Protein AF-A0A529AGK5-F1 (afdb_monomer)

Foldseek 3Di:
DLVQCVQLPPDQGGDPDDQWAACLVQVHDQVVLCVDPVSTDGRDGLPPVVVVLVPPPLDDDPRSPHNDPLSSLVSSCVSVVVPDDPVNSVVVVVVSNVD

Structure (mmCIF, N/CA/C/O backbone):
data_AF-A0A529AGK5-F1
#
_entry.id   AF-A0A529AGK5-F1
#
loop_
_atom_site.group_PDB
_atom_site.id
_atom_site.type_symbol
_atom_site.label_atom_id
_atom_site.label_alt_id
_atom_site.label_comp_id
_atom_site.label_asym_id
_atom_site.label_entity_id
_atom_site.label_seq_id
_atom_site.pdbx_PDB_ins_code
_atom_site.Cartn_x
_atom_site.Cartn_y
_atom_site.Cartn_z
_atom_site.occupancy
_atom_site.B_iso_or_equiv
_atom_site.auth_seq_id
_atom_site.auth_comp_id
_atom_site.auth_asym_id
_atom_site.auth_atom_id
_atom_site.pdbx_PDB_model_num
ATOM 1 N N . LYS A 1 1 ? 2.558 -2.634 12.650 1.00 75.56 1 LYS A N 1
ATOM 2 C CA . LYS A 1 1 ? 2.663 -3.976 12.030 1.00 75.56 1 LYS A CA 1
ATOM 3 C C . LYS A 1 1 ? 2.644 -3.911 10.509 1.00 75.56 1 LYS A C 1
ATOM 5 O O . LYS A 1 1 ? 3.598 -4.371 9.910 1.00 75.56 1 LYS A O 1
ATOM 10 N N . ALA A 1 2 ? 1.649 -3.258 9.907 1.00 81.62 2 ALA A N 1
ATOM 11 C CA . ALA A 1 2 ? 1.374 -3.358 8.473 1.00 81.62 2 ALA A CA 1
ATOM 12 C C . ALA A 1 2 ? 2.474 -2.889 7.490 1.00 81.62 2 ALA A C 1
ATOM 14 O O . ALA A 1 2 ? 2.470 -3.301 6.341 1.00 81.62 2 ALA A O 1
ATOM 15 N N . LYS A 1 3 ? 3.418 -2.026 7.901 1.00 89.50 3 LYS A N 1
ATOM 16 C CA . LYS A 1 3 ? 4.515 -1.497 7.052 1.00 89.50 3 LYS A CA 1
ATOM 17 C C . LYS A 1 3 ? 4.080 -0.826 5.727 1.00 89.50 3 LYS A C 1
ATOM 19 O O . LYS A 1 3 ? 4.950 -0.500 4.936 1.00 89.50 3 LYS A O 1
ATOM 24 N N . CYS A 1 4 ? 2.800 -0.493 5.518 1.00 92.31 4 CYS A N 1
ATOM 25 C CA . CYS A 1 4 ? 2.290 0.096 4.262 1.00 92.31 4 CYS A CA 1
ATOM 26 C C . CYS A 1 4 ? 3.033 1.370 3.812 1.00 92.31 4 CYS A C 1
ATOM 28 O O . CYS A 1 4 ? 3.154 1.651 2.621 1.00 92.31 4 CYS A O 1
ATOM 30 N N . GLY A 1 5 ? 3.558 2.138 4.771 1.00 92.44 5 GLY A N 1
ATOM 31 C CA . GLY A 1 5 ? 4.328 3.355 4.516 1.00 92.44 5 GLY A CA 1
ATOM 32 C C . GLY A 1 5 ? 5.714 3.137 3.900 1.00 92.44 5 GLY A C 1
ATOM 33 O O . GLY A 1 5 ? 6.398 4.126 3.672 1.00 92.44 5 GLY A O 1
ATOM 34 N N . THR A 1 6 ? 6.153 1.898 3.644 1.00 91.69 6 THR A N 1
ATOM 35 C CA . THR A 1 6 ? 7.382 1.641 2.870 1.00 91.69 6 THR A CA 1
ATOM 36 C C . THR A 1 6 ? 7.205 2.009 1.402 1.00 91.69 6 THR A C 1
ATOM 38 O O . THR A 1 6 ? 8.103 2.618 0.832 1.00 91.69 6 THR A O 1
ATOM 41 N N . CYS A 1 7 ? 6.037 1.703 0.828 1.00 93.75 7 CYS A N 1
ATOM 42 C CA . CYS A 1 7 ? 5.692 2.044 -0.555 1.00 93.75 7 CYS A CA 1
ATOM 43 C C . CYS A 1 7 ? 4.837 3.324 -0.593 1.00 93.75 7 CYS A C 1
ATOM 45 O O . CYS A 1 7 ? 5.032 4.201 -1.431 1.00 93.75 7 CYS A O 1
ATOM 47 N N . HIS A 1 8 ? 3.926 3.510 0.368 1.00 94.31 8 HIS A N 1
ATOM 48 C CA . HIS A 1 8 ? 3.032 4.673 0.421 1.00 94.31 8 HIS A CA 1
ATOM 49 C C . HIS A 1 8 ? 3.562 5.786 1.334 1.00 94.31 8 HIS A C 1
ATOM 51 O O . HIS A 1 8 ? 2.977 6.113 2.367 1.00 94.31 8 HIS A O 1
ATOM 57 N N . VAL A 1 9 ? 4.690 6.382 0.946 1.00 93.50 9 VAL A N 1
ATOM 58 C CA . VAL A 1 9 ? 5.417 7.373 1.757 1.00 93.50 9 VAL A CA 1
ATOM 59 C C . VAL A 1 9 ? 4.739 8.763 1.710 1.00 93.50 9 VAL A C 1
ATOM 61 O O . VAL A 1 9 ? 4.556 9.315 0.620 1.00 93.50 9 VAL A O 1
ATOM 64 N N . PRO A 1 10 ? 4.380 9.391 2.851 1.00 90.06 10 PRO A N 1
ATOM 65 C CA . PRO A 1 10 ? 3.891 10.776 2.883 1.00 90.06 10 PRO A CA 1
ATOM 66 C C . PRO A 1 10 ? 4.933 11.791 2.368 1.00 90.06 10 PRO A C 1
ATOM 68 O O . PRO A 1 10 ? 6.132 11.549 2.491 1.00 90.06 10 PRO A O 1
ATOM 71 N N . PRO A 1 11 ? 4.521 12.965 1.843 1.00 88.94 11 PRO A N 1
ATOM 72 C CA . PRO A 1 11 ? 3.151 13.490 1.768 1.00 88.94 11 PRO A CA 1
ATOM 73 C C . PRO A 1 11 ? 2.399 13.116 0.479 1.00 88.94 11 PRO A C 1
ATOM 75 O O . PRO A 1 11 ? 1.232 13.475 0.321 1.00 88.94 11 PRO A O 1
ATOM 78 N N . LEU A 1 12 ? 3.071 12.453 -0.466 1.00 86.31 12 LEU A N 1
ATOM 79 C CA . LEU A 1 12 ? 2.492 12.076 -1.760 1.00 86.31 12 LEU A CA 1
ATOM 80 C C . LEU A 1 12 ? 1.896 10.663 -1.755 1.00 86.31 12 LEU A C 1
ATOM 82 O O . LEU A 1 12 ? 1.226 10.286 -2.715 1.00 86.31 12 LEU A O 1
ATOM 86 N N . PHE A 1 13 ? 2.129 9.898 -0.687 1.00 92.00 13 PHE A N 1
ATOM 87 C CA . PHE A 1 13 ? 1.694 8.510 -0.524 1.00 92.00 13 PHE 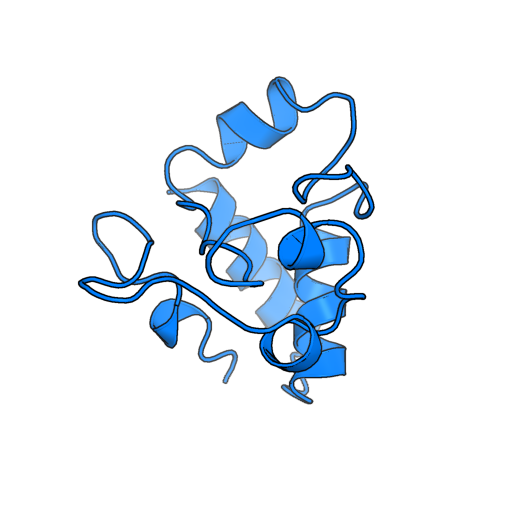A CA 1
ATOM 88 C C . PHE A 1 13 ? 2.125 7.605 -1.687 1.00 92.00 13 PHE A C 1
ATOM 90 O O . PHE A 1 13 ? 1.408 6.695 -2.093 1.00 92.00 13 PHE A O 1
ATOM 97 N N . THR A 1 14 ? 3.323 7.878 -2.199 1.00 90.44 14 THR A N 1
ATOM 98 C CA . THR A 1 14 ? 4.089 7.076 -3.156 1.00 90.44 14 THR A CA 1
ATOM 99 C C . THR A 1 14 ? 5.558 7.217 -2.778 1.00 90.44 14 THR A C 1
ATOM 101 O O . THR A 1 14 ? 5.984 8.286 -2.333 1.00 90.44 14 THR A O 1
ATOM 104 N N . GLU A 1 15 ? 6.342 6.162 -2.954 1.00 90.94 15 GLU A N 1
ATOM 105 C CA . GLU A 1 15 ? 7.761 6.200 -2.620 1.00 90.94 15 GLU A CA 1
ATOM 106 C C . GLU A 1 15 ? 8.548 7.093 -3.600 1.00 90.94 15 GLU A C 1
ATOM 108 O O . GLU A 1 15 ? 8.203 7.191 -4.786 1.00 90.94 15 GLU A O 1
ATOM 113 N N . PRO A 1 16 ? 9.589 7.792 -3.117 1.00 86.56 16 PRO A N 1
ATOM 114 C CA . PRO A 1 16 ? 10.449 8.608 -3.959 1.00 86.56 16 PRO A CA 1
ATOM 115 C C . PRO A 1 16 ? 11.437 7.748 -4.760 1.00 86.56 16 PRO A C 1
ATOM 117 O O . PRO A 1 16 ? 11.971 6.755 -4.272 1.00 86.56 16 PRO A O 1
ATOM 120 N N . GLY A 1 17 ? 11.766 8.192 -5.972 1.00 88.88 17 GLY A N 1
ATOM 121 C CA . GLY A 1 17 ? 12.750 7.517 -6.818 1.00 88.88 17 GLY A CA 1
ATOM 122 C C . GLY A 1 17 ? 12.1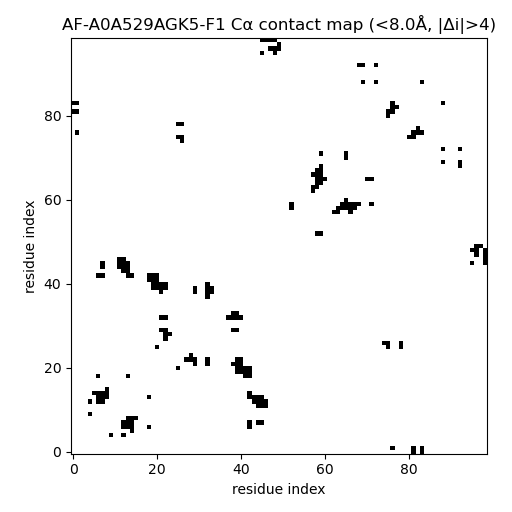35 6.362 -7.604 1.00 88.88 17 GLY A C 1
ATOM 123 O O . GLY A 1 17 ? 11.430 6.605 -8.582 1.00 88.88 17 GLY A O 1
ATOM 124 N N . TRP A 1 18 ? 12.442 5.124 -7.214 1.00 90.19 18 TRP A N 1
ATOM 125 C CA . TRP A 1 18 ? 12.023 3.918 -7.931 1.00 90.19 18 TRP A CA 1
ATOM 126 C C . TRP A 1 18 ? 10.765 3.315 -7.305 1.00 90.19 18 TRP A C 1
ATOM 128 O O . TRP A 1 18 ? 10.857 2.483 -6.412 1.00 90.19 18 TRP A O 1
ATOM 138 N N . ASN A 1 19 ? 9.596 3.735 -7.791 1.00 93.88 19 ASN A N 1
ATOM 139 C CA . AS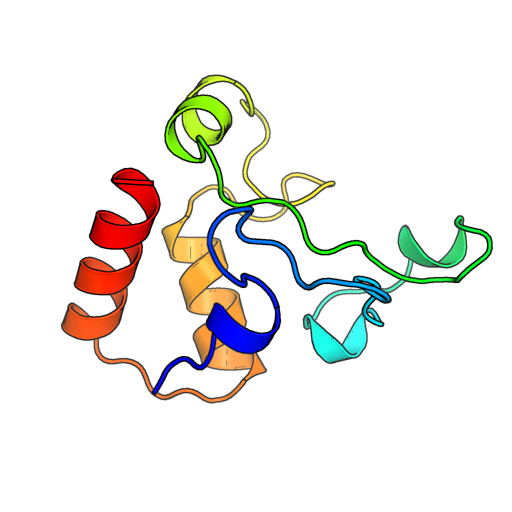N A 1 19 ? 8.297 3.287 -7.284 1.00 93.88 19 ASN A CA 1
ATOM 140 C C . ASN A 1 19 ? 7.677 2.140 -8.088 1.00 93.88 19 ASN A C 1
ATOM 142 O O . ASN A 1 19 ? 6.488 2.176 -8.414 1.00 93.88 19 ASN A O 1
ATOM 146 N N . LEU A 1 20 ? 8.511 1.179 -8.492 1.00 95.50 20 LEU A N 1
ATOM 147 C CA . LEU A 1 20 ? 8.133 0.078 -9.372 1.00 95.50 20 LEU A CA 1
ATOM 148 C C . LEU A 1 20 ? 8.389 -1.281 -8.710 1.00 95.50 20 LEU A C 1
ATOM 150 O O . LEU A 1 20 ? 9.536 -1.654 -8.448 1.00 95.50 20 LEU A O 1
ATOM 154 N N . HIS A 1 21 ? 7.326 -2.063 -8.560 1.00 96.31 21 HIS A N 1
ATOM 155 C CA . HIS A 1 21 ? 7.332 -3.381 -7.933 1.00 96.31 21 HIS A CA 1
ATOM 156 C C . HIS A 1 21 ? 7.026 -4.490 -8.935 1.00 96.31 21 HIS A C 1
ATOM 158 O O . HIS A 1 21 ? 6.255 -4.323 -9.880 1.00 96.31 21 HIS A O 1
ATOM 164 N N . THR A 1 22 ? 7.646 -5.640 -8.720 1.00 97.00 22 THR A N 1
ATOM 165 C CA . THR A 1 22 ? 7.291 -6.894 -9.382 1.00 97.00 22 THR A CA 1
ATOM 166 C C . THR A 1 22 ? 5.907 -7.359 -8.944 1.00 97.00 22 THR A C 1
ATOM 168 O O . THR A 1 22 ? 5.403 -6.963 -7.894 1.00 97.00 22 THR A O 1
ATOM 171 N N . ALA A 1 23 ? 5.300 -8.227 -9.749 1.00 96.56 23 ALA A N 1
ATOM 172 C CA . ALA A 1 23 ? 4.005 -8.812 -9.437 1.00 96.56 23 ALA A CA 1
ATOM 173 C C . ALA A 1 23 ? 4.040 -9.642 -8.136 1.00 96.56 23 ALA A C 1
ATOM 175 O O . ALA A 1 23 ? 3.141 -9.503 -7.309 1.00 96.56 23 ALA A O 1
ATOM 176 N N . ASP A 1 24 ? 5.127 -10.389 -7.898 1.00 97.12 24 ASP A N 1
ATOM 177 C CA . ASP A 1 24 ? 5.362 -11.144 -6.657 1.00 97.12 24 ASP A CA 1
ATOM 178 C C . ASP A 1 24 ? 5.437 -10.246 -5.412 1.00 97.12 24 ASP A C 1
ATOM 180 O O . ASP A 1 24 ? 4.883 -10.589 -4.371 1.00 97.12 24 ASP A O 1
ATOM 184 N N . GLU A 1 25 ? 6.082 -9.076 -5.493 1.00 96.00 25 GLU A N 1
ATOM 185 C CA . GLU A 1 25 ? 6.189 -8.153 -4.349 1.00 96.00 25 GLU A CA 1
ATOM 186 C C . GLU A 1 25 ? 4.817 -7.665 -3.866 1.00 96.00 25 GLU A C 1
ATOM 188 O O . GLU A 1 25 ? 4.619 -7.483 -2.664 1.00 96.00 25 GLU A O 1
ATOM 193 N N . ILE A 1 26 ? 3.863 -7.494 -4.784 1.00 95.56 26 ILE A N 1
ATOM 194 C CA . ILE A 1 26 ? 2.508 -7.015 -4.476 1.00 95.56 26 ILE A CA 1
ATOM 195 C C . ILE A 1 26 ? 1.436 -8.113 -4.539 1.00 95.56 26 ILE A C 1
ATOM 197 O O . ILE A 1 26 ? 0.264 -7.819 -4.327 1.00 95.56 26 ILE A O 1
ATOM 201 N N . GLY A 1 27 ? 1.811 -9.368 -4.798 1.00 96.44 27 GLY A N 1
ATOM 202 C CA . GLY A 1 27 ? 0.936 -10.540 -4.698 1.00 96.44 27 GLY A CA 1
ATOM 203 C C . GLY A 1 27 ? -0.061 -10.719 -5.841 1.00 96.44 27 GLY A C 1
ATOM 204 O O . GLY A 1 27 ? -1.143 -11.259 -5.631 1.00 96.44 27 GLY A O 1
ATOM 205 N N . ILE A 1 28 ? 0.265 -10.262 -7.048 1.00 96.06 28 ILE A N 1
ATOM 206 C CA . ILE A 1 28 ? -0.597 -10.431 -8.225 1.00 96.06 28 ILE A CA 1
ATOM 207 C C . ILE A 1 28 ? 0.147 -11.094 -9.386 1.00 96.06 28 ILE A C 1
ATOM 209 O O . ILE A 1 28 ? 1.342 -11.351 -9.304 1.00 96.06 28 ILE A O 1
ATOM 213 N N . ASP A 1 29 ? -0.564 -11.390 -10.471 1.00 95.62 29 ASP A N 1
ATOM 214 C CA . ASP A 1 29 ? 0.030 -11.849 -11.724 1.00 95.62 29 ASP A CA 1
ATOM 215 C C . ASP A 1 29 ? 0.734 -10.704 -12.477 1.00 95.62 29 ASP A C 1
ATOM 217 O O . ASP A 1 29 ? 0.433 -9.519 -12.300 1.00 95.62 29 ASP A O 1
ATOM 221 N N . ASP A 1 30 ? 1.686 -11.045 -13.339 1.00 96.50 30 ASP A N 1
ATOM 222 C CA . ASP A 1 30 ? 2.518 -10.099 -14.088 1.00 96.50 30 ASP A CA 1
ATOM 223 C C . ASP A 1 30 ? 1.957 -9.737 -15.472 1.00 96.50 30 ASP A C 1
ATOM 225 O O . ASP A 1 30 ? 2.554 -8.933 -16.188 1.00 96.50 30 ASP A O 1
ATOM 229 N N . PHE A 1 31 ? 0.787 -10.254 -15.855 1.00 95.06 31 PHE A N 1
ATOM 230 C CA . PHE A 1 31 ? 0.271 -10.169 -17.224 1.00 95.06 31 PHE A CA 1
ATOM 231 C C . PHE A 1 31 ? 0.163 -8.740 -17.774 1.00 95.06 31 PHE A C 1
ATOM 233 O O . PHE A 1 31 ? 0.389 -8.502 -18.967 1.00 95.06 31 PHE A O 1
ATOM 240 N N . GLN A 1 32 ? -0.221 -7.780 -16.929 1.00 93.12 32 GLN A N 1
ATOM 241 C CA . GLN A 1 32 ? -0.279 -6.368 -17.312 1.00 93.12 32 GLN A CA 1
ATOM 242 C C . GLN A 1 32 ? 1.099 -5.706 -17.210 1.00 93.12 32 GLN A C 1
ATOM 244 O O . GLN A 1 32 ? 1.468 -4.938 -18.100 1.00 93.12 32 GLN A O 1
ATOM 249 N N . ALA A 1 33 ? 1.879 -6.036 -16.177 1.00 95.56 33 ALA A N 1
ATOM 250 C CA . ALA A 1 33 ? 3.233 -5.523 -15.992 1.00 95.56 33 ALA A CA 1
ATOM 251 C C . ALA A 1 33 ? 4.154 -5.865 -17.172 1.00 95.56 33 ALA A C 1
ATOM 253 O O . ALA A 1 33 ? 4.817 -4.962 -17.679 1.00 95.56 33 ALA A O 1
ATOM 254 N N . MET A 1 34 ? 4.118 -7.097 -17.692 1.00 96.62 34 MET A N 1
ATOM 255 C CA . MET A 1 34 ? 4.923 -7.564 -18.837 1.00 96.62 34 MET A CA 1
ATOM 256 C C . MET A 1 34 ? 4.702 -6.775 -20.141 1.00 96.62 34 MET A C 1
ATOM 258 O O . MET A 1 34 ? 5.433 -6.943 -21.114 1.00 96.62 34 MET A O 1
ATOM 262 N N . ARG A 1 35 ? 3.678 -5.917 -20.202 1.00 93.94 35 ARG A N 1
ATOM 263 C CA . ARG A 1 35 ? 3.411 -5.031 -21.349 1.00 93.94 35 ARG A CA 1
ATOM 264 C C . ARG A 1 35 ? 4.098 -3.672 -21.225 1.00 93.94 35 ARG A C 1
ATOM 266 O O . ARG A 1 35 ? 4.001 -2.855 -22.140 1.00 93.94 35 ARG A O 1
ATOM 273 N N . SER A 1 36 ? 4.734 -3.406 -20.089 1.00 92.50 36 SER A N 1
ATOM 274 C CA . SER A 1 36 ? 5.496 -2.191 -19.820 1.00 92.50 36 SER A CA 1
ATOM 275 C C . SER A 1 36 ? 6.995 -2.425 -20.054 1.00 92.50 36 SER A C 1
ATOM 277 O O . SER A 1 36 ? 7.454 -3.554 -19.896 1.00 92.50 36 SER A O 1
ATOM 279 N N . PRO A 1 37 ? 7.782 -1.384 -20.390 1.00 94.62 37 PRO A N 1
ATOM 280 C CA . PRO A 1 37 ? 9.226 -1.525 -20.613 1.00 94.62 37 PRO A CA 1
ATOM 281 C C . PRO A 1 37 ? 10.007 -2.071 -19.411 1.00 94.62 37 PRO A C 1
ATOM 283 O O . PRO A 1 37 ? 11.028 -2.722 -19.600 1.00 94.62 37 PRO A O 1
ATOM 286 N N . ASP A 1 38 ? 9.534 -1.782 -18.197 1.00 94.94 38 ASP A N 1
ATOM 287 C CA . ASP A 1 38 ? 10.189 -2.168 -16.943 1.00 94.94 38 ASP A CA 1
ATOM 288 C C . ASP A 1 38 ? 9.596 -3.444 -16.324 1.00 94.94 38 ASP A C 1
ATOM 290 O O . ASP A 1 38 ? 10.055 -3.869 -15.266 1.00 94.94 38 ASP A O 1
ATOM 294 N N . GLU A 1 39 ? 8.566 -4.027 -16.950 1.00 96.75 39 GLU A N 1
ATOM 295 C CA . GLU A 1 39 ? 7.881 -5.249 -16.504 1.00 96.75 39 GLU A CA 1
ATOM 296 C C . GLU A 1 39 ? 7.376 -5.185 -15.048 1.00 96.75 39 GLU A C 1
ATOM 298 O O . GLU A 1 39 ? 7.403 -6.168 -14.306 1.00 96.75 39 GLU A O 1
ATOM 303 N N . ARG A 1 40 ? 6.924 -4.002 -14.606 1.00 96.62 40 ARG A N 1
ATOM 304 C CA . ARG A 1 40 ? 6.601 -3.716 -13.196 1.00 96.62 40 ARG A CA 1
ATOM 305 C C . ARG A 1 40 ? 5.349 -2.864 -13.017 1.00 96.62 40 ARG A C 1
ATOM 307 O O . ARG A 1 40 ? 4.940 -2.113 -13.901 1.00 96.62 40 ARG A O 1
ATOM 314 N N . TYR A 1 41 ? 4.781 -2.936 -11.817 1.00 95.62 41 TYR A N 1
ATOM 315 C CA . TYR A 1 41 ? 3.658 -2.123 -11.369 1.00 95.62 41 TYR A CA 1
ATOM 316 C C . TYR A 1 41 ? 4.128 -0.895 -10.606 1.00 95.62 41 TYR A C 1
ATOM 318 O O . TYR A 1 41 ? 5.020 -0.970 -9.767 1.00 95.62 41 TYR A O 1
ATOM 326 N N . ARG A 1 42 ? 3.490 0.244 -10.874 1.00 94.69 42 ARG A N 1
ATOM 327 C CA . ARG A 1 42 ? 3.769 1.492 -10.170 1.00 94.69 42 ARG A CA 1
ATOM 328 C C . ARG A 1 42 ? 2.942 1.600 -8.899 1.00 94.69 42 ARG A C 1
ATOM 330 O O . ARG A 1 42 ? 1.725 1.429 -8.954 1.00 94.69 42 ARG A O 1
ATOM 337 N N . THR A 1 43 ? 3.579 1.998 -7.803 1.00 94.31 43 THR A N 1
ATOM 338 C CA . THR A 1 43 ? 2.888 2.370 -6.565 1.00 94.31 43 THR A CA 1
ATOM 339 C C . THR A 1 43 ? 1.918 3.517 -6.836 1.00 94.31 43 THR A C 1
ATOM 341 O O . THR A 1 43 ? 2.319 4.624 -7.211 1.00 94.31 43 THR A O 1
ATOM 344 N N . ALA A 1 44 ? 0.622 3.248 -6.684 1.00 90.31 44 ALA A N 1
ATOM 345 C CA . ALA A 1 44 ? -0.411 4.263 -6.822 1.00 90.31 44 ALA A CA 1
ATOM 346 C C . ALA A 1 44 ? -0.363 5.227 -5.628 1.00 90.31 44 ALA A C 1
ATOM 348 O O . ALA A 1 44 ? -0.180 4.810 -4.483 1.00 90.31 44 ALA A O 1
ATOM 349 N N . SER A 1 45 ? -0.550 6.522 -5.888 1.00 89.88 45 SER A N 1
ATOM 350 C CA . SER A 1 45 ? -0.726 7.492 -4.807 1.00 89.88 45 SER A CA 1
ATOM 351 C C . SER A 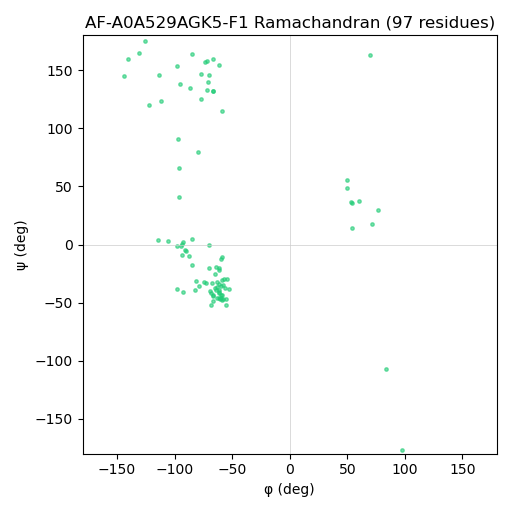1 45 ? -2.045 7.216 -4.086 1.00 89.88 45 SER A C 1
ATOM 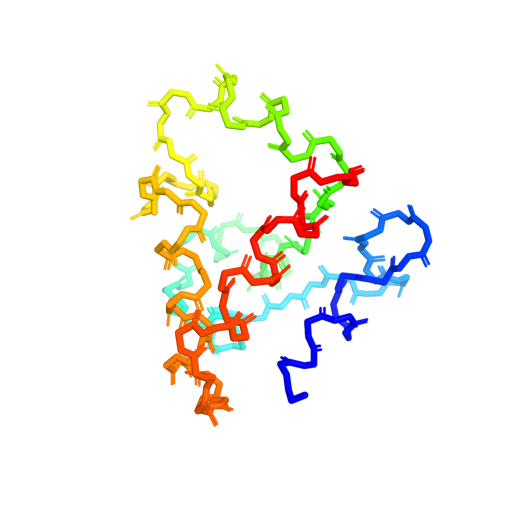353 O O . SER A 1 45 ? -3.081 7.087 -4.736 1.00 89.88 45 SER A O 1
ATOM 355 N N . LEU A 1 46 ? -2.013 7.169 -2.752 1.00 89.81 46 LEU A N 1
ATOM 356 C CA . LEU A 1 46 ? -3.225 7.067 -1.922 1.00 89.81 46 LEU A CA 1
ATOM 357 C C . LEU A 1 46 ? -3.868 8.427 -1.634 1.00 89.81 46 LEU A C 1
ATOM 359 O O . LEU A 1 46 ? -4.821 8.513 -0.870 1.00 89.81 46 LEU A O 1
ATOM 363 N N . ARG A 1 47 ? -3.344 9.510 -2.213 1.00 83.75 47 ARG A N 1
ATOM 364 C CA . ARG A 1 47 ? -3.926 10.835 -2.022 1.00 83.75 47 ARG A CA 1
ATOM 365 C C . ARG A 1 47 ? -5.311 10.880 -2.668 1.00 83.75 47 ARG A C 1
ATOM 367 O O . ARG A 1 47 ? -5.443 10.523 -3.836 1.00 83.75 47 ARG A O 1
ATOM 374 N N . ALA A 1 48 ? -6.305 11.386 -1.935 1.00 74.88 48 ALA A N 1
ATOM 375 C CA . ALA A 1 48 ? -7.694 11.465 -2.395 1.00 74.88 48 ALA A CA 1
ATOM 376 C C . ALA A 1 48 ? -8.314 10.095 -2.741 1.00 74.88 48 ALA A C 1
ATOM 378 O O . ALA A 1 48 ? -9.115 9.972 -3.670 1.00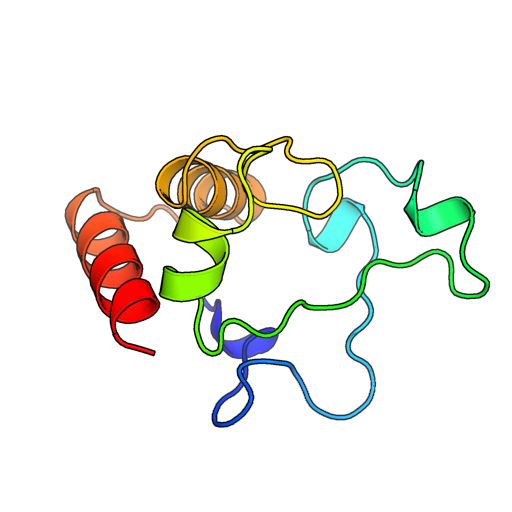 74.88 48 ALA A O 1
ATOM 379 N N . LEU A 1 49 ? -7.978 9.059 -1.966 1.00 77.50 49 LEU A N 1
ATOM 380 C CA . LEU A 1 49 ? -8.516 7.706 -2.143 1.00 77.50 49 LEU A CA 1
ATOM 381 C C . LEU A 1 49 ? -10.057 7.657 -2.065 1.00 77.50 49 LEU A C 1
ATOM 383 O O . LEU A 1 49 ? -10.698 6.866 -2.753 1.00 77.50 49 LEU A O 1
ATOM 387 N N . TRP A 1 50 ? -10.666 8.560 -1.297 1.00 68.12 50 TRP A N 1
ATOM 388 C CA . TRP A 1 50 ? -12.121 8.731 -1.211 1.00 68.12 50 TRP A CA 1
ATOM 389 C C . TRP A 1 50 ? -12.774 9.202 -2.525 1.00 68.12 50 TRP A C 1
ATOM 391 O O . TRP A 1 50 ? -13.964 8.969 -2.745 1.00 68.12 50 TRP A O 1
ATOM 401 N N . ASP A 1 51 ? -12.025 9.889 -3.394 1.00 68.06 51 ASP A N 1
ATOM 402 C CA . ASP A 1 51 ? -12.489 10.271 -4.731 1.00 68.06 51 ASP A CA 1
ATOM 403 C C . ASP A 1 51 ? -12.383 9.067 -5.676 1.00 68.06 51 ASP A C 1
ATOM 405 O O . ASP A 1 51 ? -13.281 8.804 -6.474 1.00 68.06 51 ASP A O 1
ATOM 409 N N . ILE A 1 52 ? -11.342 8.245 -5.498 1.00 66.75 52 ILE A N 1
ATOM 410 C CA . ILE A 1 52 ? -11.175 6.980 -6.219 1.00 66.75 52 ILE A CA 1
ATOM 411 C C . ILE A 1 52 ? -12.348 6.032 -5.951 1.00 66.75 52 ILE A C 1
ATOM 413 O O . ILE A 1 52 ? -12.903 5.514 -6.909 1.00 66.75 52 ILE A O 1
ATOM 417 N N . GLU A 1 53 ? -12.790 5.857 -4.705 1.00 65.12 53 GLU A N 1
ATOM 418 C CA . GLU A 1 53 ? -13.957 5.011 -4.389 1.00 65.12 53 GLU A CA 1
ATOM 419 C C . GLU A 1 53 ? -15.235 5.471 -5.123 1.00 65.12 53 GLU A C 1
ATOM 421 O O . GLU A 1 53 ? -16.048 4.660 -5.566 1.00 65.12 53 GLU A O 1
ATOM 426 N N . LYS A 1 54 ? -15.403 6.786 -5.320 1.00 63.88 54 LYS A N 1
ATOM 427 C CA . LYS A 1 54 ? -16.562 7.363 -6.023 1.00 63.88 54 LYS A CA 1
ATOM 428 C C . LYS A 1 54 ? -16.433 7.310 -7.547 1.00 63.88 54 LYS A C 1
ATOM 430 O O . LYS A 1 54 ? -17.449 7.225 -8.243 1.00 63.88 54 LYS A O 1
ATOM 435 N N . ILE A 1 55 ? -15.210 7.399 -8.071 1.00 62.91 55 ILE A N 1
ATOM 436 C CA . ILE A 1 55 ? -14.920 7.499 -9.508 1.00 62.91 55 ILE A CA 1
ATOM 437 C C . ILE A 1 55 ? -14.669 6.118 -10.132 1.00 62.91 55 ILE A C 1
ATOM 439 O O . ILE A 1 55 ? -15.165 5.843 -11.230 1.00 62.91 55 ILE A O 1
ATOM 443 N N . HIS A 1 56 ? -13.956 5.221 -9.448 1.00 64.69 56 HIS A N 1
ATOM 444 C CA . HIS A 1 56 ? -13.706 3.853 -9.898 1.00 64.69 56 HIS A CA 1
ATOM 445 C C . HIS A 1 56 ? -14.920 2.960 -9.629 1.00 64.69 56 HIS A C 1
ATOM 447 O O . HIS A 1 56 ? -14.945 2.114 -8.742 1.00 64.69 56 HIS A O 1
ATOM 453 N N . LYS A 1 57 ? -15.919 3.071 -10.508 1.00 68.25 57 LYS A N 1
ATOM 454 C CA . LYS A 1 57 ? -17.056 2.134 -10.556 1.00 68.25 57 LYS A CA 1
ATOM 455 C C . LYS A 1 57 ? -16.646 0.673 -10.814 1.00 68.25 57 LYS A C 1
ATOM 457 O O . LYS A 1 57 ? -17.490 -0.208 -10.704 1.00 68.25 57 LYS A O 1
ATOM 462 N N . GLY A 1 58 ? -15.393 0.439 -11.212 1.00 77.31 58 GLY A N 1
ATOM 463 C CA . GLY A 1 58 ? -14.822 -0.881 -11.480 1.00 77.31 58 GLY A CA 1
ATOM 464 C C . GLY A 1 58 ? -14.072 -1.513 -10.306 1.00 77.31 58 GLY A C 1
ATOM 465 O O . GLY A 1 58 ? -13.601 -2.624 -10.483 1.00 77.31 58 GLY A O 1
ATOM 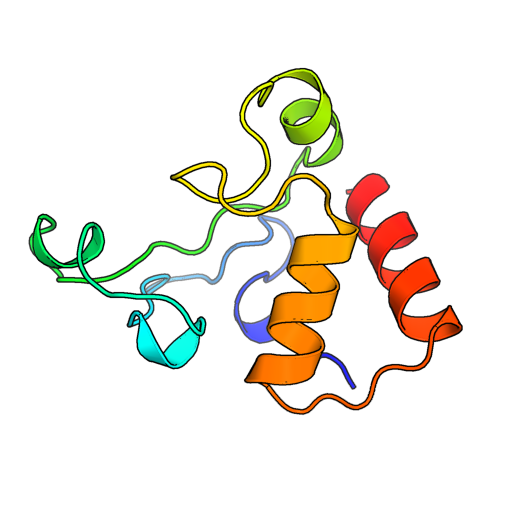466 N N . GLY A 1 59 ? -13.959 -0.844 -9.151 1.00 87.69 59 GLY A N 1
ATOM 467 C CA . GLY A 1 59 ? -13.183 -1.331 -8.003 1.00 87.69 59 GLY A CA 1
ATOM 468 C C . GLY A 1 59 ? -11.766 -0.749 -7.909 1.00 87.69 59 GLY A C 1
ATOM 469 O O . GLY A 1 59 ? -11.367 0.119 -8.686 1.00 87.69 59 GLY A O 1
ATOM 470 N N . PHE A 1 60 ? -11.009 -1.218 -6.922 1.00 88.69 60 PHE A N 1
ATOM 471 C CA . PHE A 1 60 ? -9.612 -0.884 -6.663 1.00 88.69 60 PHE A CA 1
ATOM 472 C C . PHE A 1 60 ? -8.664 -1.759 -7.497 1.00 88.69 60 PHE A C 1
ATOM 474 O O . PHE A 1 60 ? -9.048 -2.816 -7.997 1.00 88.69 60 PHE A O 1
ATOM 481 N N . TYR A 1 61 ? -7.401 -1.324 -7.590 1.00 90.56 61 TYR A N 1
ATOM 482 C CA . TYR A 1 61 ? -6.382 -1.801 -8.537 1.00 90.56 61 TYR A CA 1
ATOM 483 C C . TYR A 1 61 ? -6.645 -1.409 -9.996 1.00 90.56 61 TYR 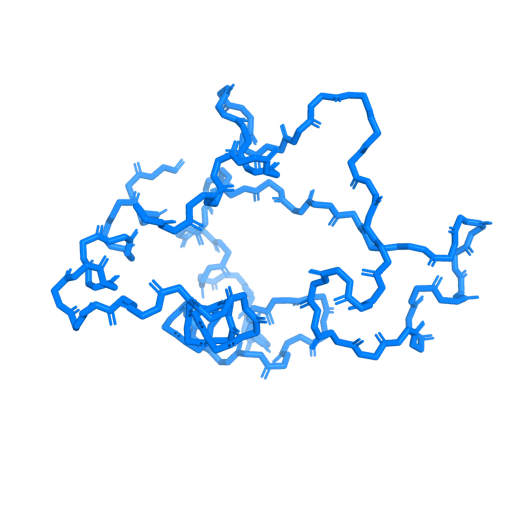A C 1
ATOM 485 O O . TYR A 1 61 ? -7.730 -0.991 -10.383 1.00 90.56 61 TYR A O 1
ATOM 493 N N . HIS A 1 62 ? -5.594 -1.510 -10.812 1.00 87.50 62 HIS A N 1
ATOM 494 C CA . HIS A 1 62 ? -5.599 -1.098 -12.218 1.00 87.50 62 HIS A CA 1
ATOM 495 C C . HIS A 1 62 ? -6.564 -1.910 -13.099 1.00 87.50 62 HIS A C 1
ATOM 497 O O . HIS A 1 62 ? -6.928 -1.461 -14.182 1.00 87.50 62 HIS A O 1
ATOM 503 N N . ASP A 1 63 ? -6.968 -3.093 -12.645 1.00 89.81 63 ASP A N 1
ATOM 504 C CA . ASP A 1 63 ? -7.898 -3.995 -13.319 1.00 89.81 63 ASP A CA 1
ATOM 505 C C . ASP A 1 63 ? -9.224 -4.178 -12.565 1.00 89.81 63 ASP A C 1
ATOM 507 O O . ASP A 1 63 ? -10.067 -4.957 -13.006 1.00 89.81 63 ASP A O 1
ATOM 511 N N . GLY A 1 64 ? -9.424 -3.465 -11.450 1.00 90.12 64 GLY A N 1
ATOM 512 C CA . GLY A 1 64 ? -10.656 -3.546 -10.670 1.00 90.12 64 GLY A CA 1
ATOM 513 C C . GLY A 1 64 ? -10.842 -4.853 -9.894 1.00 90.12 64 GLY A C 1
ATOM 514 O O . GLY A 1 64 ? -11.964 -5.171 -9.506 1.00 90.12 64 GLY A O 1
ATOM 515 N N . ARG A 1 65 ? -9.782 -5.650 -9.680 1.00 92.44 65 ARG A N 1
ATOM 516 C CA . ARG A 1 65 ? -9.894 -6.980 -9.046 1.00 92.44 65 ARG A CA 1
ATOM 517 C C . ARG A 1 65 ? -10.435 -6.958 -7.611 1.00 92.44 65 ARG A C 1
ATOM 519 O O . ARG A 1 65 ? -10.918 -7.983 -7.138 1.00 92.44 65 ARG A O 1
ATOM 526 N N . PHE A 1 66 ? -10.356 -5.816 -6.929 1.00 93.44 66 PHE A N 1
ATOM 527 C CA . PHE A 1 66 ? -10.840 -5.649 -5.561 1.00 93.44 66 PHE A CA 1
ATOM 528 C C . PHE A 1 66 ? -12.053 -4.726 -5.548 1.00 93.44 66 PHE A C 1
ATOM 530 O O . PHE A 1 66 ? -11.973 -3.592 -6.010 1.00 93.44 66 PHE A O 1
ATOM 537 N N . ALA A 1 67 ? -13.184 -5.187 -5.019 1.00 90.38 67 ALA A N 1
ATOM 538 C CA . ALA A 1 67 ? -14.409 -4.392 -5.030 1.00 90.38 67 ALA A CA 1
ATOM 539 C C . ALA A 1 67 ? -14.361 -3.257 -3.998 1.00 90.38 67 ALA A C 1
ATOM 541 O O . ALA A 1 67 ? -14.926 -2.187 -4.224 1.00 90.38 67 ALA A O 1
ATOM 542 N N . THR A 1 68 ? -13.679 -3.490 -2.878 1.00 89.94 68 THR A N 1
ATOM 543 C CA . THR A 1 68 ? -13.638 -2.589 -1.725 1.00 89.94 68 THR A CA 1
ATOM 544 C C . THR A 1 68 ? -12.209 -2.329 -1.250 1.00 89.94 68 THR A C 1
ATOM 546 O O . THR A 1 68 ? -11.271 -3.034 -1.627 1.00 89.94 68 THR A O 1
ATOM 549 N N . LEU A 1 69 ? -12.034 -1.299 -0.415 1.00 89.75 69 LEU A N 1
ATOM 550 C CA . LEU A 1 69 ? -10.746 -1.032 0.226 1.00 89.75 69 LEU A CA 1
ATOM 551 C C . LEU A 1 69 ? -10.394 -2.134 1.234 1.00 89.75 69 LEU A C 1
ATOM 553 O O . LEU A 1 69 ? -9.223 -2.481 1.363 1.00 89.75 69 LEU A O 1
ATOM 557 N N . ASP A 1 70 ? -11.399 -2.708 1.895 1.00 93.62 70 ASP A N 1
ATOM 558 C CA . ASP A 1 70 ? -11.260 -3.878 2.758 1.00 93.62 70 ASP A CA 1
ATOM 559 C C . ASP A 1 70 ? -10.612 -5.046 2.007 1.00 93.62 70 ASP A C 1
ATOM 561 O O . ASP A 1 70 ? -9.618 -5.586 2.483 1.00 93.62 70 ASP A O 1
ATOM 565 N N . ASP A 1 71 ? -11.071 -5.361 0.789 1.00 95.56 71 ASP A N 1
ATOM 566 C CA . ASP A 1 71 ? -10.485 -6.440 -0.024 1.00 95.56 71 ASP A CA 1
ATOM 567 C C . ASP A 1 71 ? -8.994 -6.196 -0.329 1.00 95.56 71 ASP A C 1
ATOM 569 O O . ASP A 1 71 ? -8.194 -7.131 -0.354 1.00 95.56 71 ASP A O 1
ATOM 573 N N . VAL A 1 72 ? -8.596 -4.932 -0.530 1.00 94.81 72 VAL A N 1
ATOM 574 C CA . VAL A 1 72 ? -7.186 -4.557 -0.738 1.00 94.81 72 VAL A CA 1
ATOM 575 C C . VAL A 1 72 ? -6.367 -4.758 0.538 1.00 94.81 72 VAL A C 1
ATOM 577 O O . VAL A 1 72 ? -5.228 -5.226 0.475 1.00 94.81 72 VAL A O 1
ATOM 580 N N . VAL A 1 73 ? -6.916 -4.386 1.696 1.00 95.62 73 VAL A N 1
ATOM 581 C CA . VAL A 1 73 ? -6.240 -4.559 2.989 1.00 95.62 73 VAL A CA 1
ATOM 582 C C . VAL A 1 73 ? -6.101 -6.042 3.325 1.00 95.62 73 VAL A C 1
ATOM 584 O O . VAL A 1 73 ? -5.012 -6.459 3.712 1.00 95.62 73 VAL A O 1
ATOM 587 N N . GLU A 1 74 ? -7.148 -6.841 3.116 1.00 97.38 74 GLU A N 1
ATOM 588 C CA . GLU A 1 74 ? -7.122 -8.299 3.292 1.00 97.38 74 GLU A CA 1
ATOM 589 C C . GLU A 1 74 ? -6.081 -8.965 2.389 1.00 97.38 74 GLU A C 1
ATOM 591 O O . GLU A 1 74 ? -5.309 -9.813 2.841 1.00 97.38 74 GLU A O 1
ATOM 596 N N . HIS A 1 75 ? -6.003 -8.537 1.126 1.00 97.50 75 HIS A N 1
ATOM 597 C CA . HIS A 1 75 ? -4.995 -9.019 0.186 1.00 97.50 75 HIS A CA 1
ATOM 598 C C . HIS A 1 75 ? -3.571 -8.840 0.726 1.00 97.50 75 HIS A C 1
ATOM 600 O O . HIS A 1 75 ? -2.797 -9.797 0.775 1.00 97.50 75 HIS A O 1
ATOM 606 N N . TYR A 1 76 ? -3.222 -7.630 1.171 1.00 97.12 76 TYR A N 1
ATOM 607 C CA . TYR A 1 76 ? -1.882 -7.359 1.692 1.00 97.12 76 TYR A CA 1
ATOM 608 C C . TYR A 1 76 ? -1.628 -7.981 3.067 1.00 97.12 76 TYR A C 1
ATOM 610 O O . TYR A 1 76 ? -0.498 -8.388 3.332 1.00 97.12 76 TYR A O 1
ATOM 618 N N . ASP A 1 77 ? -2.643 -8.076 3.929 1.00 97.75 77 ASP A N 1
ATOM 619 C CA . ASP A 1 77 ? -2.542 -8.767 5.218 1.00 97.75 77 ASP A CA 1
ATOM 620 C C . ASP A 1 77 ? -2.148 -10.236 5.030 1.00 97.75 77 ASP A C 1
ATOM 622 O O . ASP A 1 77 ? -1.185 -10.699 5.646 1.00 97.75 77 ASP A O 1
ATOM 626 N N . GLY A 1 78 ? -2.816 -10.934 4.105 1.00 97.25 78 GLY A N 1
ATOM 627 C CA . GLY A 1 78 ? -2.495 -12.315 3.750 1.00 97.25 78 GLY A CA 1
ATOM 628 C C . GLY A 1 78 ? -1.156 -12.452 3.025 1.00 97.25 78 GLY A C 1
ATOM 629 O O . GLY A 1 78 ? -0.300 -13.232 3.448 1.00 97.25 78 GLY A O 1
ATOM 630 N N . HIS A 1 79 ? -0.942 -11.671 1.960 1.00 97.19 79 HIS A N 1
ATOM 631 C CA . HIS A 1 79 ? 0.259 -11.769 1.119 1.00 97.19 79 HIS A CA 1
ATOM 632 C C . HIS A 1 79 ? 1.547 -11.481 1.893 1.00 97.19 79 HIS A C 1
ATOM 634 O O . HIS A 1 79 ? 2.544 -12.187 1.749 1.00 97.19 79 HIS A O 1
ATOM 640 N N . LEU A 1 80 ? 1.523 -10.468 2.762 1.00 95.81 80 LEU A N 1
ATOM 641 C CA . LEU A 1 80 ? 2.679 -10.080 3.570 1.00 95.81 80 LEU A CA 1
ATOM 642 C C . LEU A 1 80 ? 2.694 -10.745 4.955 1.00 95.81 80 LEU A C 1
ATOM 644 O O . LEU A 1 80 ? 3.622 -10.486 5.725 1.00 95.81 80 LEU A O 1
ATOM 648 N N . SER A 1 81 ? 1.700 -11.590 5.265 1.00 95.94 81 SER A N 1
ATOM 649 C CA . SER A 1 81 ? 1.547 -12.283 6.554 1.00 95.94 81 SER A CA 1
ATOM 650 C C . SER A 1 81 ? 1.667 -11.316 7.741 1.00 95.94 81 SER A C 1
ATOM 652 O O . SER A 1 81 ? 2.545 -11.449 8.596 1.00 95.94 81 SER A O 1
ATOM 654 N N . LEU A 1 82 ? 0.839 -10.266 7.735 1.00 95.19 82 LEU A N 1
ATOM 655 C CA . LEU A 1 82 ? 0.924 -9.162 8.701 1.00 95.19 82 LEU A CA 1
ATOM 656 C C . LEU A 1 82 ? 0.188 -9.450 10.017 1.00 95.19 82 LEU A C 1
ATOM 658 O O . LEU A 1 82 ? 0.467 -8.765 11.011 1.00 95.19 82 LEU A O 1
ATOM 662 N N . ASP A 1 83 ? -0.710 -10.440 10.014 1.00 96.31 83 ASP A N 1
ATOM 663 C CA . ASP A 1 83 ? -1.547 -10.863 11.140 1.00 96.31 83 ASP A CA 1
ATOM 664 C C . ASP A 1 83 ? -2.266 -9.673 11.804 1.00 96.31 83 ASP A C 1
ATOM 666 O O . ASP A 1 83 ? -2.204 -9.460 13.026 1.00 96.31 83 ASP A O 1
ATOM 670 N N . LEU A 1 84 ? -2.902 -8.837 10.978 1.00 96.94 84 LEU A N 1
ATOM 671 C CA . LEU A 1 84 ? -3.680 -7.700 11.448 1.00 96.94 84 LEU A CA 1
ATOM 672 C C . LEU A 1 84 ? -4.977 -8.167 12.107 1.00 96.94 84 LEU A C 1
ATOM 674 O O . LEU A 1 84 ? -5.732 -8.974 11.571 1.00 96.94 84 LEU A O 1
ATOM 678 N N . THR A 1 85 ? -5.264 -7.604 13.274 1.00 97.94 85 THR A N 1
ATOM 679 C CA . THR A 1 85 ? -6.570 -7.777 13.918 1.00 97.94 85 THR A CA 1
ATOM 680 C C . THR A 1 85 ? -7.655 -6.993 13.182 1.00 97.94 85 THR A C 1
ATOM 682 O O . THR A 1 85 ? -7.363 -5.978 12.548 1.00 97.94 85 THR A O 1
ATOM 685 N N . ASP A 1 86 ? -8.919 -7.390 13.343 1.00 97.25 86 ASP A N 1
ATOM 686 C CA . ASP A 1 86 ? -10.069 -6.675 12.762 1.00 97.25 86 ASP A CA 1
ATOM 687 C C . ASP A 1 86 ? -10.066 -5.178 13.119 1.00 97.25 86 ASP A C 1
ATOM 689 O O . ASP A 1 86 ? -10.349 -4.325 12.279 1.00 97.25 86 ASP A O 1
ATOM 693 N N . GLN A 1 87 ? -9.671 -4.842 14.353 1.00 97.31 87 GLN A N 1
ATOM 694 C CA . GLN A 1 87 ? -9.549 -3.451 14.789 1.00 97.31 87 GLN A CA 1
ATOM 695 C C . GLN A 1 87 ? -8.424 -2.715 14.049 1.00 97.31 87 GLN A C 1
ATOM 697 O O . GLN A 1 87 ? -8.630 -1.597 13.591 1.00 97.31 87 GLN A O 1
ATOM 702 N N . GLU A 1 88 ? -7.248 -3.334 13.889 1.00 97.19 88 GLU A N 1
ATOM 703 C CA . GLU A 1 88 ? -6.127 -2.730 13.152 1.00 97.19 88 GLU A CA 1
ATOM 704 C C . GLU A 1 88 ? -6.478 -2.493 11.675 1.00 97.19 88 GLU A C 1
ATOM 706 O O . GLU A 1 88 ? -6.076 -1.473 11.112 1.00 97.19 88 GLU A O 1
ATOM 711 N N . LYS A 1 89 ? -7.243 -3.402 11.056 1.00 96.81 89 LYS A N 1
ATOM 712 C CA . LYS A 1 89 ? -7.745 -3.239 9.684 1.00 96.81 89 LYS A CA 1
ATOM 713 C C . LYS A 1 89 ? -8.740 -2.085 9.594 1.00 96.81 89 LYS A C 1
ATOM 715 O O . LYS A 1 89 ? -8.569 -1.204 8.754 1.00 96.81 89 LYS A O 1
ATOM 720 N N . SER A 1 90 ? -9.717 -2.040 10.501 1.00 95.56 90 SER A N 1
ATOM 721 C CA . SER A 1 90 ? -10.703 -0.955 10.564 1.00 95.56 90 SER A CA 1
ATOM 722 C C . SER A 1 90 ? -10.038 0.411 10.754 1.00 95.56 90 SER A C 1
ATOM 724 O O . SER A 1 90 ? -10.361 1.358 10.038 1.00 95.56 90 SER A O 1
ATOM 726 N N . ASP A 1 91 ? -9.087 0.524 11.683 1.00 95.69 91 ASP A N 1
ATOM 727 C CA . ASP A 1 91 ? -8.379 1.780 11.953 1.00 95.69 91 ASP A CA 1
ATOM 728 C C . ASP A 1 91 ? -7.550 2.230 10.739 1.00 95.69 91 ASP A C 1
ATOM 730 O O . ASP A 1 91 ? -7.508 3.419 10.411 1.00 95.69 91 ASP A O 1
ATOM 734 N N . LEU A 1 92 ? -6.910 1.283 10.040 1.00 94.00 92 LEU A N 1
ATOM 735 C CA . LEU A 1 92 ? -6.165 1.559 8.813 1.00 94.00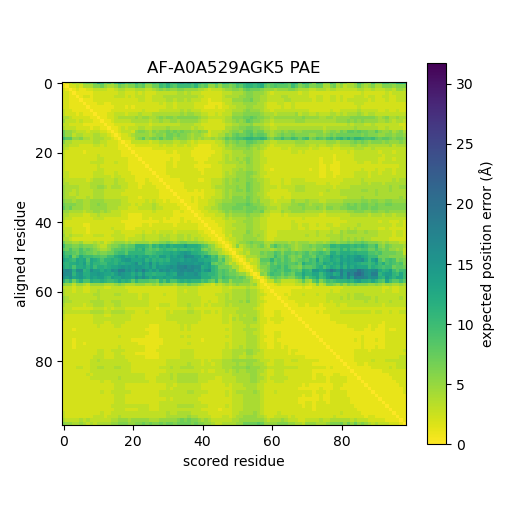 92 LEU A CA 1
ATOM 736 C C . LEU A 1 92 ? -7.086 2.086 7.708 1.00 94.00 92 LEU A C 1
ATOM 738 O O . LEU A 1 92 ? -6.753 3.075 7.060 1.00 94.00 92 LEU A O 1
ATOM 742 N N . ILE A 1 93 ? -8.238 1.454 7.502 1.00 92.25 93 ILE A N 1
ATOM 743 C CA . ILE A 1 93 ? -9.216 1.855 6.485 1.00 92.25 93 ILE A CA 1
ATOM 744 C C . ILE A 1 93 ? -9.732 3.270 6.756 1.00 92.25 93 ILE A C 1
ATOM 746 O O . ILE A 1 93 ? -9.752 4.101 5.847 1.00 92.25 93 ILE A O 1
ATOM 750 N N . GLU A 1 94 ? -10.094 3.579 8.001 1.00 91.94 94 GLU A N 1
ATOM 751 C CA . GLU A 1 94 ? -10.555 4.921 8.369 1.00 91.94 94 GLU A CA 1
ATOM 752 C C . GLU A 1 94 ? -9.450 5.973 8.213 1.00 91.94 94 GLU A C 1
ATOM 754 O O . GLU A 1 94 ? -9.702 7.075 7.720 1.00 91.94 94 GLU A O 1
ATOM 759 N N . TYR A 1 95 ? -8.200 5.623 8.531 1.00 91.31 95 TYR A N 1
ATOM 760 C CA . TYR A 1 95 ? -7.058 6.487 8.241 1.00 91.31 95 TYR A CA 1
ATOM 761 C C . TYR A 1 95 ? -6.901 6.752 6.735 1.00 91.31 95 TYR A C 1
ATOM 763 O O . TYR A 1 95 ? -6.755 7.908 6.337 1.00 91.31 95 TYR A O 1
ATOM 771 N N . LEU A 1 96 ? -6.981 5.718 5.891 1.00 89.88 96 LEU A N 1
ATOM 772 C CA . LEU A 1 96 ? -6.861 5.842 4.433 1.00 89.88 96 LEU A CA 1
ATOM 773 C C . LEU A 1 96 ? -7.973 6.697 3.809 1.00 89.88 96 LEU A C 1
ATOM 775 O O . LEU A 1 96 ? -7.727 7.406 2.838 1.00 89.88 96 LEU A O 1
ATOM 779 N N . LYS A 1 97 ? -9.182 6.684 4.378 1.00 86.44 97 LYS A N 1
ATOM 780 C CA . LYS A 1 97 ? -10.281 7.568 3.953 1.00 86.44 97 LYS A CA 1
ATOM 781 C C . LYS A 1 97 ? -10.049 9.036 4.325 1.00 86.44 97 LYS A C 1
ATOM 783 O O . LYS A 1 97 ? -10.680 9.915 3.741 1.00 86.44 97 LYS A O 1
ATOM 788 N N . SER A 1 98 ? -9.177 9.308 5.299 1.00 86.56 98 SER A N 1
ATOM 789 C CA . SER A 1 98 ? -8.909 10.664 5.799 1.00 86.56 98 SER A CA 1
ATOM 790 C C . SER A 1 98 ? -7.817 11.430 5.034 1.00 86.56 98 SER A C 1
ATOM 792 O O . SER A 1 98 ? -7.651 12.630 5.273 1.00 86.56 98 SER A O 1
ATOM 794 N N . ILE A 1 99 ? -7.081 10.759 4.137 1.00 85.12 99 ILE A N 1
ATOM 795 C CA . ILE A 1 99 ? -5.935 11.296 3.371 1.00 85.12 99 ILE A CA 1
ATOM 796 C C . ILE A 1 99 ? -6.267 11.558 1.890 1.00 85.12 99 ILE A C 1
ATOM 798 O O . ILE A 1 99 ? -5.558 12.392 1.274 1.00 85.12 99 ILE A O 1
#

Solvent-accessible surface area (backbone atoms only — not comparable to full-atom values): 5860 Å² total; per-residue (Å²): 124,78,66,61,57,72,53,38,24,80,94,58,20,31,39,80,87,82,41,64,40,47,30,74,81,75,68,51,80,46,80,71,22,67,76,42,98,81,44,38,44,66,62,65,58,48,59,49,39,60,54,45,67,72,67,37,85,59,25,43,70,99,82,24,85,24,79,42,72,65,52,51,51,51,49,49,31,62,70,66,65,44,79,70,49,74,66,58,50,52,54,48,53,56,51,48,60,73,72

Mean predicted aligned error: 3.71 Å

pLDDT: mean 90.27, std 8.66, range [62.91, 97.94]

Radius of gyration: 13.41 Å; Cα contacts (8 Å, |Δi|>4): 112; chains: 1; bounding box: 30×26×36 Å

Sequence (99 aa):
KAKCGTCHVPPLFTEPGWNLHTADEIGIDDFQAMRSPDERYRTASLRALWDIEKIHKGGFYHDGRFATLDDVVEHYDGHLSLDLTDQEKSDLIEYLKSI

Secondary structure (DSSP, 8-state):
---GGGTS-TTTTS-SS--EE-HHHHTS-STTGGGSTT--EE----TTHHHHHHH-TT-BSTT--BSSHHHHHHHHHHHTT----HHHHHHHHHHHHT-